Protein AF-A0A9Q2FP32-F1 (afdb_monomer_lite)

Structure (mmCIF, N/CA/C/O backbone):
data_AF-A0A9Q2FP32-F1
#
_entry.id   AF-A0A9Q2FP32-F1
#
loop_
_atom_site.group_PDB
_atom_site.id
_atom_site.type_symbol
_atom_site.label_atom_id
_atom_site.label_alt_id
_atom_site.label_comp_id
_atom_site.label_asym_id
_atom_site.label_entity_id
_atom_site.label_seq_id
_atom_site.pdbx_PDB_ins_code
_atom_site.Cartn_x
_atom_site.Cartn_y
_atom_site.Cartn_z
_atom_site.occupancy
_atom_site.B_iso_or_equiv
_atom_site.auth_seq_id
_atom_site.auth_comp_id
_atom_site.auth_asym_id
_atom_site.auth_atom_id
_atom_site.pdbx_PDB_model_num
ATOM 1 N N . MET A 1 1 ? 20.088 13.090 -49.988 1.00 43.16 1 MET A N 1
ATOM 2 C CA . MET A 1 1 ? 20.712 13.379 -48.680 1.00 43.16 1 MET A CA 1
ATOM 3 C C . MET A 1 1 ? 19.664 13.102 -47.619 1.00 43.16 1 MET A C 1
ATOM 5 O O . MET A 1 1 ? 18.536 13.545 -47.789 1.00 43.16 1 MET A O 1
ATOM 9 N N . GLY A 1 2 ? 19.992 12.225 -46.670 1.00 42.56 2 GLY A N 1
ATOM 10 C CA . GLY A 1 2 ? 19.034 11.522 -45.817 1.00 42.56 2 GLY A CA 1
ATOM 11 C C . GLY A 1 2 ? 18.263 12.433 -44.868 1.00 42.56 2 GLY A C 1
ATOM 12 O O . GLY A 1 2 ? 18.847 13.260 -44.177 1.00 42.56 2 GLY A O 1
ATOM 13 N N . SER A 1 3 ? 16.947 12.239 -44.842 1.00 54.62 3 SER A N 1
ATOM 14 C CA . SER A 1 3 ? 16.066 12.709 -43.782 1.00 54.62 3 SER A CA 1
ATOM 15 C C . SER A 1 3 ? 16.224 11.760 -42.596 1.00 54.62 3 SER A C 1
ATOM 17 O O . SER A 1 3 ? 15.807 10.604 -42.659 1.00 54.62 3 SER A O 1
ATOM 19 N N . THR A 1 4 ? 16.887 12.214 -41.538 1.00 49.53 4 THR A N 1
ATOM 20 C CA . THR A 1 4 ? 16.914 11.516 -40.253 1.00 49.53 4 THR A CA 1
ATOM 21 C C . THR A 1 4 ? 15.744 12.002 -39.406 1.00 49.53 4 THR A C 1
ATOM 23 O O . THR A 1 4 ? 15.703 13.138 -38.940 1.00 49.53 4 THR A O 1
ATOM 26 N N . VAL A 1 5 ? 14.766 11.114 -39.247 1.00 54.78 5 VAL A N 1
ATOM 27 C CA . VAL A 1 5 ? 13.607 11.242 -38.358 1.00 54.78 5 VAL A CA 1
ATOM 28 C C . VAL A 1 5 ? 14.078 11.390 -36.902 1.00 54.78 5 VAL A C 1
ATOM 30 O O . VAL A 1 5 ? 14.902 10.584 -36.468 1.00 54.78 5 VAL A O 1
ATOM 33 N N . PRO A 1 6 ? 13.546 12.328 -36.098 1.00 58.41 6 PRO A N 1
ATOM 34 C CA . PRO A 1 6 ? 13.726 12.298 -34.656 1.00 58.41 6 PRO A CA 1
ATOM 35 C C . PRO A 1 6 ? 12.517 11.593 -34.031 1.00 58.41 6 PRO A C 1
ATOM 37 O O . PRO A 1 6 ? 11.447 12.18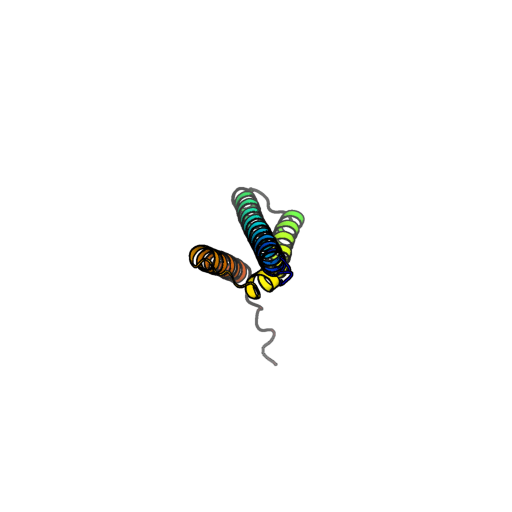5 -33.949 1.00 58.41 6 PRO A O 1
ATOM 40 N N . SER A 1 7 ? 12.627 10.331 -33.609 1.00 51.19 7 SER A N 1
ATOM 41 C CA . SER A 1 7 ? 11.624 9.735 -32.700 1.00 51.19 7 SER A CA 1
ATOM 42 C C . SER A 1 7 ? 12.021 8.349 -32.209 1.00 51.19 7 SER A C 1
ATOM 44 O O . SER A 1 7 ? 11.595 7.341 -32.757 1.00 51.19 7 SER A O 1
ATOM 46 N N . VAL A 1 8 ? 12.808 8.308 -31.134 1.00 50.12 8 VAL A N 1
ATOM 47 C CA . VAL A 1 8 ? 12.880 7.140 -30.230 1.00 50.12 8 VAL A CA 1
ATOM 48 C C . VAL A 1 8 ? 12.940 7.600 -28.764 1.00 50.12 8 VAL A C 1
ATOM 50 O O . VAL A 1 8 ? 12.342 6.972 -27.896 1.00 50.12 8 VAL A O 1
ATOM 53 N N . ASN A 1 9 ? 13.535 8.764 -28.478 1.00 49.19 9 ASN A N 1
ATOM 54 C CA . ASN A 1 9 ? 13.713 9.244 -27.098 1.00 49.19 9 ASN A CA 1
ATOM 55 C C . ASN A 1 9 ? 12.423 9.711 -26.392 1.00 49.19 9 ASN A C 1
ATOM 57 O O . ASN A 1 9 ? 12.412 9.834 -25.169 1.00 49.19 9 ASN A O 1
ATOM 61 N N . SER A 1 10 ? 11.329 9.974 -27.111 1.00 51.94 10 SER A N 1
ATOM 62 C CA . SER A 1 10 ? 10.109 10.531 -26.503 1.00 51.94 10 SER A CA 1
ATOM 63 C C . SER A 1 10 ? 9.262 9.482 -25.774 1.00 51.94 10 SER A C 1
ATOM 65 O O . SER A 1 10 ? 8.718 9.767 -24.712 1.00 51.94 10 SER A O 1
ATOM 67 N N . ALA A 1 11 ? 9.179 8.256 -26.299 1.00 56.72 11 ALA A N 1
ATOM 68 C CA . ALA A 1 11 ? 8.381 7.186 -25.690 1.00 56.72 11 ALA A CA 1
ATOM 69 C C . ALA A 1 11 ? 9.027 6.631 -24.408 1.00 56.72 11 ALA A C 1
ATOM 71 O O . ALA A 1 11 ? 8.326 6.314 -23.448 1.00 56.72 11 ALA A O 1
ATOM 72 N N . VAL A 1 12 ? 10.363 6.566 -24.375 1.00 59.84 12 VAL A N 1
ATOM 73 C CA . VAL A 1 12 ? 11.134 6.133 -23.198 1.00 59.84 12 VAL A CA 1
ATOM 74 C C . VAL A 1 12 ? 10.973 7.135 -22.052 1.00 59.84 12 VAL A C 1
ATOM 76 O O . VAL A 1 12 ? 10.650 6.734 -20.938 1.00 59.84 12 VAL A O 1
ATOM 79 N N . ASN A 1 13 ? 11.072 8.438 -22.339 1.00 62.78 13 ASN A N 1
ATOM 80 C CA . ASN A 1 13 ? 10.868 9.487 -21.334 1.00 62.78 13 ASN A CA 1
ATOM 81 C C . ASN A 1 13 ? 9.435 9.519 -20.780 1.00 62.78 13 ASN A C 1
ATOM 83 O O . ASN A 1 13 ? 9.252 9.731 -19.585 1.00 62.78 13 ASN A O 1
ATOM 87 N N . LEU A 1 14 ? 8.420 9.283 -21.619 1.00 69.19 14 LEU A N 1
ATOM 88 C CA . LEU A 1 14 ? 7.026 9.208 -21.166 1.00 69.19 14 LEU A CA 1
ATOM 89 C C . LEU A 1 14 ? 6.792 8.001 -20.251 1.00 69.19 14 LEU A C 1
ATOM 91 O O . LEU A 1 14 ? 6.178 8.147 -19.198 1.00 69.19 14 LEU A O 1
ATOM 95 N N . ARG A 1 15 ? 7.313 6.822 -20.614 1.00 75.00 15 ARG A N 1
ATOM 96 C CA . ARG A 1 15 ? 7.183 5.610 -19.795 1.00 75.00 15 ARG A CA 1
ATOM 97 C C . ARG A 1 15 ? 7.915 5.740 -18.459 1.00 75.00 15 ARG A C 1
ATOM 99 O O . ARG A 1 15 ? 7.371 5.320 -17.439 1.00 75.00 15 ARG A O 1
ATOM 106 N N . ASP A 1 16 ? 9.112 6.326 -18.452 1.00 76.56 16 ASP A N 1
ATOM 107 C CA . ASP A 1 16 ? 9.867 6.572 -17.219 1.00 76.56 16 ASP A CA 1
ATOM 108 C C . ASP A 1 16 ? 9.157 7.606 -16.330 1.00 76.56 16 ASP A C 1
ATOM 110 O O . ASP A 1 16 ? 8.997 7.379 -15.132 1.00 76.56 16 ASP A O 1
ATOM 114 N N . TYR A 1 17 ? 8.620 8.686 -16.914 1.00 80.69 17 TYR A N 1
ATOM 115 C CA . TYR A 1 17 ? 7.798 9.661 -16.191 1.00 80.69 17 TYR A CA 1
ATOM 116 C C . TYR A 1 17 ? 6.579 8.999 -15.534 1.00 80.69 17 TYR A C 1
ATOM 118 O O . TYR A 1 17 ? 6.400 9.117 -14.324 1.00 80.69 17 TYR A O 1
ATOM 126 N N . THR A 1 18 ? 5.791 8.228 -16.290 1.00 87.81 18 THR A N 1
ATOM 127 C CA . THR A 1 18 ? 4.632 7.505 -15.746 1.00 87.81 18 THR A CA 1
ATOM 128 C C . THR A 1 18 ? 5.037 6.520 -14.647 1.00 87.81 18 THR A C 1
ATOM 130 O O . THR A 1 18 ? 4.368 6.443 -13.621 1.00 87.81 18 THR A O 1
ATOM 133 N N . SER A 1 19 ? 6.155 5.808 -14.813 1.00 90.12 19 SER A N 1
ATOM 134 C CA . SER A 1 19 ? 6.655 4.865 -13.802 1.00 90.12 19 SER A CA 1
ATOM 135 C C . SER A 1 19 ? 7.041 5.578 -12.502 1.00 90.12 19 SER A C 1
ATOM 137 O O . SER A 1 19 ? 6.743 5.090 -11.412 1.00 90.12 19 SER A O 1
ATOM 139 N N . ARG A 1 20 ? 7.665 6.760 -12.595 1.00 89.81 20 ARG A N 1
ATOM 140 C CA . ARG A 1 20 ? 8.017 7.577 -11.425 1.00 89.81 20 ARG A CA 1
ATOM 141 C C . ARG A 1 20 ? 6.791 8.130 -10.711 1.00 89.81 20 ARG A C 1
ATOM 143 O O . ARG A 1 20 ? 6.788 8.141 -9.485 1.00 89.81 20 ARG A O 1
ATOM 150 N N . GLU A 1 21 ? 5.768 8.567 -11.441 1.00 93.44 21 GLU A N 1
ATOM 151 C CA . GLU A 1 21 ? 4.521 9.037 -10.823 1.00 93.44 21 GLU A CA 1
ATOM 152 C C . GLU A 1 21 ? 3.811 7.896 -10.078 1.00 93.44 21 GLU A C 1
ATOM 154 O O . GLU A 1 21 ? 3.476 8.061 -8.909 1.00 93.44 21 GLU A O 1
ATOM 159 N N . ILE A 1 22 ? 3.731 6.694 -10.663 1.00 93.06 22 ILE A N 1
ATOM 160 C CA . ILE A 1 22 ? 3.178 5.512 -9.974 1.00 93.06 22 ILE A CA 1
ATOM 161 C C . ILE A 1 22 ? 3.962 5.197 -8.688 1.00 93.06 22 ILE A C 1
ATOM 163 O O . ILE A 1 22 ? 3.372 4.887 -7.651 1.00 93.06 22 ILE A O 1
ATOM 167 N N . LEU A 1 23 ? 5.296 5.294 -8.721 1.00 93.56 23 LEU A N 1
ATOM 168 C CA . LEU A 1 23 ? 6.128 5.065 -7.537 1.00 93.56 23 LEU A CA 1
ATOM 169 C C . LEU A 1 23 ? 5.901 6.133 -6.448 1.00 93.56 23 LEU A C 1
ATOM 171 O O . LEU A 1 23 ? 5.884 5.798 -5.261 1.00 93.56 23 LEU A O 1
ATOM 175 N N . LYS A 1 24 ? 5.690 7.400 -6.830 1.00 94.94 24 LYS A N 1
ATOM 176 C CA . LYS A 1 24 ? 5.338 8.488 -5.900 1.00 94.94 24 LYS A CA 1
ATOM 177 C C . LYS A 1 24 ? 3.952 8.301 -5.285 1.00 94.94 24 LYS A C 1
ATOM 179 O O . LYS A 1 24 ? 3.792 8.523 -4.083 1.00 94.94 24 LYS A O 1
ATOM 184 N N . ASP A 1 25 ? 2.972 7.873 -6.073 1.00 95.56 25 ASP A N 1
ATOM 185 C CA . ASP A 1 25 ? 1.618 7.585 -5.588 1.00 95.56 25 ASP A CA 1
ATOM 186 C C . ASP A 1 25 ? 1.634 6.432 -4.582 1.00 95.56 25 ASP A C 1
ATOM 188 O O . ASP A 1 25 ? 0.978 6.478 -3.533 1.00 95.56 25 ASP A O 1
ATOM 192 N N . PHE A 1 26 ? 2.452 5.412 -4.854 1.00 96.69 26 PHE A N 1
ATOM 193 C CA . PHE A 1 26 ? 2.648 4.302 -3.934 1.00 96.69 26 PHE A CA 1
ATOM 194 C C . PHE A 1 26 ? 3.312 4.747 -2.628 1.00 96.69 26 PHE A C 1
ATOM 196 O O . PHE A 1 26 ? 2.812 4.429 -1.549 1.00 96.69 26 PHE A O 1
ATOM 203 N N . HIS A 1 27 ? 4.374 5.555 -2.703 1.00 96.19 27 HIS A N 1
ATOM 204 C CA . HIS A 1 27 ? 4.990 6.150 -1.517 1.00 96.19 27 HIS A CA 1
ATOM 205 C C . HIS A 1 27 ? 3.987 6.969 -0.690 1.00 96.19 27 HIS A C 1
ATOM 207 O O 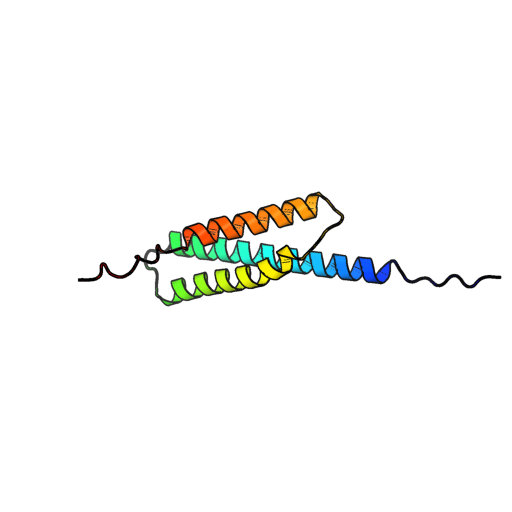. HIS A 1 27 ? 3.903 6.812 0.528 1.00 96.19 27 HIS A O 1
ATOM 213 N N . SER A 1 28 ? 3.182 7.802 -1.352 1.00 96.56 28 SER A N 1
ATOM 214 C CA . SER A 1 28 ? 2.152 8.616 -0.698 1.00 96.56 28 SER A CA 1
ATOM 215 C C . SER A 1 28 ? 1.114 7.745 0.014 1.00 96.56 28 SER A C 1
ATOM 217 O O . SER A 1 28 ? 0.712 8.052 1.135 1.00 96.56 28 SER A O 1
ATOM 219 N N . SER A 1 29 ? 0.741 6.611 -0.584 1.00 96.25 29 SER A N 1
ATOM 220 C CA . SER A 1 29 ? -0.167 5.640 0.038 1.00 96.25 29 SER A CA 1
ATOM 221 C C . SER A 1 29 ? 0.434 5.002 1.295 1.00 96.25 29 SER A C 1
ATOM 223 O O . SER A 1 29 ? -0.253 4.883 2.308 1.00 96.25 29 SER A O 1
ATOM 225 N N . LEU A 1 30 ? 1.727 4.661 1.281 1.00 96.44 30 LEU A N 1
ATOM 226 C CA . LEU A 1 30 ? 2.430 4.168 2.474 1.00 96.44 30 LEU A CA 1
ATOM 227 C C . LEU A 1 30 ? 2.490 5.225 3.585 1.00 96.44 30 LEU A C 1
ATOM 229 O O . LEU A 1 30 ? 2.30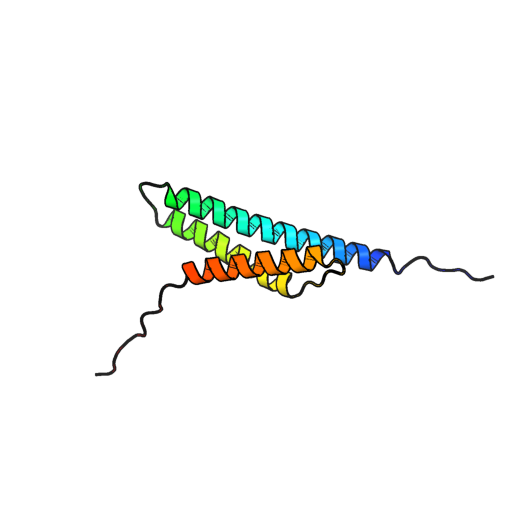6 4.906 4.760 1.00 96.44 30 LEU A O 1
ATOM 233 N N . MET A 1 31 ? 2.704 6.491 3.224 1.00 96.44 31 MET A N 1
ATOM 234 C CA . MET A 1 31 ? 2.701 7.598 4.182 1.00 96.44 31 MET A CA 1
ATOM 235 C C . MET A 1 31 ? 1.318 7.829 4.796 1.00 96.44 31 MET A C 1
ATOM 237 O O . MET A 1 31 ? 1.229 8.090 5.995 1.00 96.44 31 MET A O 1
ATOM 241 N N . LEU A 1 32 ? 0.243 7.669 4.020 1.00 95.62 32 LEU A N 1
ATOM 242 C CA . LEU A 1 32 ? -1.124 7.712 4.541 1.00 95.62 32 LEU A CA 1
ATOM 243 C C . LEU A 1 32 ? -1.393 6.576 5.529 1.00 95.62 32 LEU A C 1
ATOM 245 O O . LEU A 1 32 ? -1.953 6.832 6.591 1.00 95.62 32 LEU A O 1
ATOM 249 N N . ILE A 1 33 ? -0.953 5.349 5.226 1.00 94.62 33 ILE A N 1
ATOM 250 C CA . ILE A 1 33 ? -1.051 4.225 6.169 1.00 94.62 33 ILE A CA 1
ATOM 251 C C . ILE A 1 33 ? -0.316 4.559 7.466 1.00 94.62 33 ILE A C 1
ATOM 253 O O . ILE A 1 33 ? -0.882 4.407 8.543 1.00 94.62 33 ILE A O 1
ATOM 257 N N . LYS A 1 34 ? 0.923 5.057 7.377 1.00 94.06 34 LYS A N 1
ATOM 258 C CA . LYS A 1 34 ? 1.706 5.460 8.551 1.00 94.06 34 LYS A CA 1
ATOM 259 C C . LYS A 1 34 ? 0.965 6.497 9.397 1.00 94.06 34 LYS A C 1
ATOM 261 O O . LYS A 1 34 ? 0.907 6.350 10.615 1.00 94.06 34 LYS A O 1
ATOM 266 N N . GLU A 1 35 ? 0.411 7.525 8.762 1.00 93.94 35 GLU A N 1
ATOM 267 C CA . GLU A 1 35 ? -0.323 8.591 9.444 1.00 93.94 35 GLU A CA 1
ATOM 268 C C . GLU A 1 35 ? -1.595 8.061 10.117 1.00 93.94 35 GLU A C 1
ATOM 270 O O . GLU A 1 35 ? -1.821 8.326 11.294 1.00 93.94 35 GLU A O 1
ATOM 275 N N . GLN A 1 36 ? -2.395 7.251 9.416 1.00 92.69 36 GLN A N 1
ATOM 276 C CA . GLN A 1 36 ? -3.596 6.642 9.996 1.00 92.69 36 GLN A CA 1
ATOM 277 C C . GLN A 1 36 ? -3.251 5.703 11.159 1.00 92.69 36 GLN A C 1
ATOM 279 O O . GLN A 1 36 ? -3.863 5.796 12.221 1.00 92.69 36 GLN A O 1
ATOM 284 N N . SER A 1 37 ? -2.228 4.857 11.013 1.00 91.19 37 SER A N 1
ATOM 285 C CA . SER A 1 37 ? -1.726 4.003 12.097 1.00 91.19 37 SER A CA 1
ATOM 286 C C . SER A 1 37 ? -1.282 4.821 13.308 1.00 91.19 37 SER A C 1
ATOM 288 O O . SER A 1 37 ? -1.573 4.452 14.445 1.00 91.19 37 SER A O 1
ATOM 290 N N . HIS A 1 38 ? -0.604 5.949 13.083 1.00 92.69 38 HIS A N 1
ATOM 291 C CA . HIS A 1 38 ? -0.181 6.834 14.161 1.00 92.69 38 HIS A CA 1
ATOM 292 C C . HIS A 1 38 ? -1.381 7.463 14.880 1.00 92.69 38 HIS A C 1
ATOM 294 O O . HIS A 1 38 ? -1.458 7.393 16.108 1.00 92.69 38 HIS A O 1
ATOM 300 N N . GLN A 1 39 ? -2.353 7.989 14.134 1.00 91.69 39 GLN A N 1
ATOM 301 C CA . GLN A 1 39 ? -3.584 8.554 14.694 1.00 91.69 39 GLN A CA 1
ATOM 302 C C . GLN A 1 39 ? -4.344 7.531 15.545 1.00 91.69 39 GLN A C 1
ATOM 304 O O . GLN A 1 39 ? -4.752 7.850 16.660 1.00 91.69 39 GLN A O 1
ATOM 309 N N . LEU A 1 40 ? -4.469 6.288 15.066 1.00 91.25 40 LEU A N 1
ATOM 310 C CA . LEU A 1 40 ? -5.069 5.193 15.829 1.00 91.25 40 LEU A CA 1
ATOM 311 C C . LEU A 1 40 ? -4.287 4.889 17.109 1.00 91.25 40 LEU A C 1
ATOM 313 O O . LEU A 1 40 ? -4.893 4.745 18.167 1.00 91.25 40 LEU A O 1
ATOM 317 N N . SER A 1 41 ? -2.953 4.836 17.032 1.00 90.25 41 SER A N 1
ATOM 31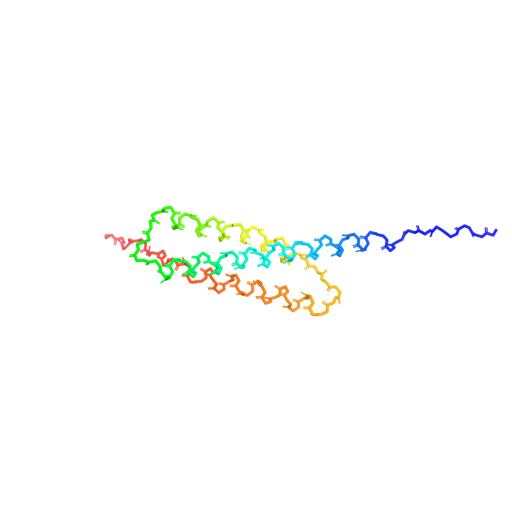8 C CA . SER A 1 41 ? -2.096 4.547 18.191 1.00 90.25 41 SER A CA 1
ATOM 319 C C . SER A 1 41 ? -2.190 5.602 19.298 1.00 90.25 41 SER A C 1
ATOM 321 O O . SER A 1 41 ? -1.985 5.290 20.469 1.00 90.25 41 SER A O 1
ATOM 323 N N . CYS A 1 42 ? -2.515 6.845 18.935 1.00 90.94 42 CYS A N 1
ATOM 324 C CA . CYS A 1 42 ? -2.680 7.956 19.868 1.00 90.94 42 CYS A CA 1
ATOM 325 C C . CYS A 1 42 ? -4.139 8.184 20.288 1.00 90.94 42 CYS A C 1
ATOM 327 O O . CYS A 1 42 ? -4.401 9.069 21.105 1.00 90.94 42 CYS A O 1
ATOM 329 N N . SER A 1 43 ? -5.092 7.423 19.743 1.00 90.81 43 SER A N 1
ATOM 330 C CA . SER A 1 43 ? -6.505 7.591 20.068 1.00 90.81 43 SER A CA 1
ATOM 331 C C . SER A 1 43 ? -6.880 6.836 21.340 1.00 90.81 43 SER A C 1
ATOM 333 O O . SER A 1 43 ? -6.548 5.667 21.516 1.00 90.81 43 SER A O 1
ATOM 335 N N . PHE A 1 44 ? -7.645 7.491 22.215 1.00 86.12 44 PHE A N 1
ATOM 336 C CA . PHE A 1 44 ? -8.229 6.852 23.399 1.00 86.12 44 PHE A CA 1
ATOM 337 C C . PHE A 1 44 ? -9.396 5.914 23.043 1.00 86.12 44 PHE A C 1
ATOM 339 O O . PHE A 1 44 ? -9.701 4.986 23.788 1.00 86.12 44 PHE A O 1
ATOM 346 N N . ALA A 1 45 ? -10.054 6.151 21.904 1.00 90.56 45 ALA A N 1
ATOM 347 C CA . ALA A 1 45 ? -11.155 5.336 21.408 1.00 90.56 45 ALA A CA 1
ATOM 348 C C . ALA A 1 45 ? -10.990 5.096 19.904 1.00 90.56 45 ALA A C 1
ATOM 350 O O . ALA A 1 45 ? -10.905 6.041 19.120 1.00 90.56 45 ALA A O 1
ATOM 351 N N . ILE A 1 46 ? -10.957 3.827 19.504 1.00 90.50 46 ILE A N 1
ATOM 352 C CA . ILE A 1 46 ? -10.910 3.414 18.100 1.00 90.50 46 ILE A CA 1
ATOM 353 C C . ILE A 1 46 ? -12.316 2.978 17.702 1.00 90.50 46 ILE A C 1
ATOM 355 O O . ILE A 1 46 ? -12.888 2.077 18.317 1.00 90.50 46 ILE A O 1
ATOM 359 N N . THR A 1 47 ? -12.890 3.624 16.688 1.00 92.25 47 THR A N 1
ATOM 360 C CA . THR A 1 47 ? -14.218 3.264 16.180 1.00 92.25 47 THR A CA 1
ATOM 361 C C . THR A 1 47 ? -14.117 2.306 14.994 1.00 92.25 47 THR A C 1
ATOM 363 O O . THR A 1 47 ? -13.087 2.217 14.323 1.00 92.25 47 THR A O 1
ATOM 366 N N . ALA A 1 48 ? -15.220 1.623 14.674 1.00 90.31 48 ALA A N 1
ATOM 367 C CA . ALA A 1 48 ? -15.311 0.798 13.468 1.00 90.31 48 ALA A CA 1
ATOM 368 C C . ALA A 1 48 ? -14.999 1.597 12.187 1.00 90.31 48 ALA A C 1
ATOM 370 O O . ALA A 1 48 ? -14.402 1.066 11.254 1.00 90.31 48 ALA A O 1
ATOM 371 N N . THR A 1 49 ? -15.351 2.885 12.157 1.00 92.00 49 THR A N 1
ATOM 372 C CA . THR A 1 49 ? -15.049 3.779 11.034 1.00 92.00 49 THR A CA 1
ATOM 373 C C . THR A 1 49 ? -13.548 4.010 10.880 1.00 92.00 49 THR A C 1
ATOM 375 O O . THR A 1 49 ? -13.053 4.065 9.757 1.00 92.00 49 THR A O 1
ATOM 378 N N . ASP A 1 50 ? -12.804 4.124 11.980 1.00 90.44 50 ASP A N 1
ATOM 379 C CA . ASP A 1 50 ? -11.354 4.332 11.915 1.00 90.44 50 ASP A CA 1
ATOM 380 C C . ASP A 1 50 ? -10.637 3.065 11.439 1.00 90.44 50 ASP A C 1
ATOM 382 O O . ASP A 1 50 ? -9.731 3.138 10.610 1.00 90.44 50 ASP A O 1
ATOM 386 N N . ILE A 1 51 ? -11.133 1.898 11.862 1.00 89.06 51 ILE A N 1
ATOM 387 C CA . ILE A 1 51 ? -10.701 0.593 11.348 1.00 89.06 51 ILE A CA 1
ATOM 388 C C . ILE A 1 51 ? -10.976 0.490 9.835 1.00 89.06 51 ILE A C 1
ATOM 390 O O . ILE A 1 51 ? -10.099 0.112 9.062 1.00 89.06 51 ILE A O 1
ATOM 394 N N . GLN A 1 52 ? -12.167 0.880 9.372 1.00 90.56 52 GLN A N 1
ATOM 395 C CA . GLN A 1 52 ? -12.487 0.877 7.939 1.00 90.56 52 GLN A CA 1
ATOM 396 C C . GLN A 1 52 ? -11.573 1.802 7.127 1.00 90.56 52 GLN A C 1
ATOM 398 O O . GLN A 1 52 ? -11.130 1.416 6.046 1.00 90.56 52 GLN A O 1
ATOM 403 N N . LYS A 1 53 ? -11.259 3.000 7.637 1.00 91.38 53 LYS A N 1
ATOM 404 C CA . LYS A 1 53 ? -10.354 3.943 6.962 1.00 91.38 53 LYS A CA 1
ATOM 405 C C . LYS A 1 53 ? -8.963 3.354 6.773 1.00 91.38 53 LYS A C 1
ATOM 407 O O . LYS A 1 53 ? -8.439 3.400 5.662 1.00 91.38 53 LYS A O 1
ATOM 412 N N . ILE A 1 54 ? -8.377 2.777 7.824 1.00 91.94 54 ILE A N 1
ATOM 413 C CA . ILE A 1 54 ? -7.043 2.188 7.703 1.00 91.94 54 ILE A CA 1
ATOM 414 C C . ILE A 1 54 ? -7.056 1.009 6.720 1.00 91.94 54 ILE A C 1
ATOM 416 O O . ILE A 1 54 ? -6.198 0.960 5.841 1.00 91.94 54 ILE A O 1
ATOM 420 N N . PHE A 1 55 ? -8.076 0.142 6.748 1.00 91.00 55 PHE A N 1
ATOM 421 C CA . PHE A 1 55 ? -8.217 -0.932 5.755 1.00 91.00 55 PHE A CA 1
ATOM 422 C C . PHE A 1 55 ? -8.310 -0.410 4.316 1.00 91.00 55 PHE A C 1
ATOM 424 O O . PHE A 1 55 ? -7.683 -0.979 3.424 1.00 91.00 55 PHE A O 1
ATOM 431 N N . GLN A 1 56 ? -9.034 0.687 4.076 1.00 92.31 56 GLN A N 1
ATOM 432 C CA . GLN A 1 56 ? -9.097 1.314 2.752 1.00 92.31 56 GLN A CA 1
ATOM 433 C C . GLN A 1 56 ? -7.726 1.832 2.295 1.00 92.31 56 GLN A C 1
ATOM 435 O O . GLN A 1 56 ? -7.373 1.669 1.125 1.00 92.31 56 GLN A O 1
ATOM 440 N N . CYS A 1 57 ? -6.928 2.410 3.200 1.00 93.56 57 CYS A N 1
ATOM 441 C CA . CYS A 1 57 ? -5.558 2.826 2.888 1.00 93.56 57 CYS A CA 1
ATOM 442 C C . CYS A 1 57 ? -4.684 1.631 2.480 1.00 93.56 57 CYS A C 1
ATOM 444 O O . CYS A 1 57 ? -3.959 1.706 1.486 1.00 93.56 57 CYS A O 1
ATOM 446 N N . PHE A 1 58 ? -4.793 0.516 3.202 1.00 93.62 58 PHE A N 1
ATOM 447 C CA . PHE A 1 58 ? -4.087 -0.719 2.868 1.00 93.62 58 PHE A CA 1
ATOM 448 C C . PHE A 1 58 ? -4.524 -1.310 1.532 1.00 93.62 58 PHE A C 1
ATOM 450 O O . PHE A 1 58 ? -3.679 -1.677 0.719 1.00 93.62 58 PHE A O 1
ATOM 457 N N . GLU A 1 59 ? -5.826 -1.349 1.253 1.00 92.50 59 GLU A N 1
ATOM 458 C CA . GLU A 1 59 ? -6.325 -1.855 -0.022 1.00 92.50 59 GLU A CA 1
ATOM 459 C C . GLU A 1 59 ? -5.839 -0.999 -1.203 1.00 92.50 59 GLU A C 1
ATOM 461 O O . GLU A 1 59 ? -5.429 -1.539 -2.234 1.00 92.50 59 GLU A O 1
ATOM 466 N N . ALA A 1 60 ? -5.824 0.329 -1.048 1.00 92.94 60 ALA A N 1
ATOM 467 C CA . ALA A 1 60 ? -5.286 1.243 -2.050 1.00 92.94 60 ALA A CA 1
ATOM 468 C C . ALA A 1 60 ? -3.786 1.002 -2.296 1.00 92.94 60 ALA A C 1
ATOM 470 O O . ALA A 1 60 ? -3.368 0.859 -3.450 1.00 92.94 60 ALA A O 1
ATOM 471 N N . ALA A 1 61 ? -2.989 0.875 -1.230 1.00 95.19 61 ALA A N 1
ATOM 472 C CA . ALA A 1 61 ? -1.566 0.566 -1.341 1.00 95.19 61 ALA A CA 1
ATOM 473 C C . ALA A 1 61 ? -1.328 -0.802 -2.000 1.00 95.19 61 ALA A C 1
ATOM 475 O O . ALA A 1 61 ? -0.473 -0.913 -2.876 1.00 95.19 61 ALA A O 1
ATOM 476 N N . ARG A 1 62 ? -2.129 -1.822 -1.669 1.00 94.31 62 ARG A N 1
ATOM 477 C CA . ARG A 1 62 ? -2.057 -3.154 -2.285 1.00 94.31 62 ARG A CA 1
ATOM 478 C C . ARG A 1 62 ? -2.380 -3.129 -3.778 1.00 94.31 62 ARG A C 1
ATOM 480 O O . ARG A 1 62 ? -1.733 -3.808 -4.567 1.00 94.31 62 ARG A O 1
ATOM 487 N N . ARG A 1 63 ? -3.350 -2.320 -4.214 1.00 93.31 63 ARG A N 1
ATOM 488 C CA . ARG A 1 63 ? -3.627 -2.145 -5.652 1.00 93.31 63 ARG A CA 1
ATOM 489 C C . ARG A 1 63 ? -2.440 -1.499 -6.369 1.00 93.31 63 ARG A C 1
ATOM 491 O O . ARG A 1 63 ? -2.055 -1.962 -7.441 1.00 93.31 63 ARG A O 1
ATOM 498 N N . LEU A 1 64 ? -1.833 -0.471 -5.780 1.00 94.19 64 LEU A N 1
ATOM 499 C CA . LEU A 1 64 ? -0.662 0.199 -6.354 1.00 94.19 64 LEU A CA 1
ATOM 500 C C . LEU A 1 64 ? 0.592 -0.684 -6.345 1.00 94.19 64 LEU A C 1
ATOM 502 O O . LEU A 1 64 ? 1.359 -0.640 -7.304 1.00 94.19 64 LEU A O 1
ATOM 506 N N . SER A 1 65 ? 0.781 -1.533 -5.331 1.00 95.06 65 SER A N 1
ATOM 507 C CA . SER A 1 65 ? 1.950 -2.416 -5.245 1.00 95.06 65 SER A CA 1
ATOM 508 C C . SER A 1 65 ? 2.019 -3.399 -6.413 1.00 95.06 65 SER A C 1
ATOM 510 O O . SER A 1 65 ? 3.104 -3.630 -6.944 1.00 95.06 65 SER A O 1
ATOM 512 N N . THR A 1 66 ? 0.871 -3.901 -6.889 1.00 93.69 66 THR A N 1
ATOM 513 C CA . THR A 1 66 ? 0.818 -4.763 -8.083 1.00 93.69 66 THR A CA 1
ATOM 514 C C . THR A 1 66 ? 1.332 -4.04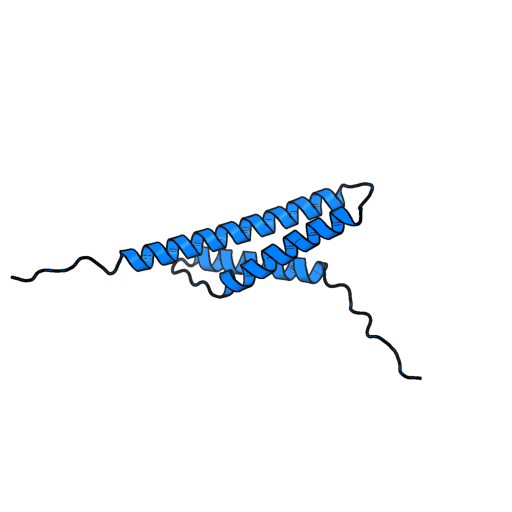4 -9.330 1.00 93.69 66 THR A C 1
ATOM 516 O O . THR A 1 66 ? 2.083 -4.630 -10.103 1.00 93.69 66 THR A O 1
ATOM 519 N N . GLN A 1 67 ? 1.005 -2.758 -9.497 1.00 93.31 67 GLN A N 1
ATOM 520 C CA . GLN A 1 67 ? 1.518 -1.940 -10.597 1.00 93.31 67 GLN A CA 1
ATOM 521 C C . GLN A 1 67 ? 3.017 -1.677 -10.424 1.00 93.31 67 GLN A C 1
ATOM 523 O O . GLN A 1 67 ? 3.790 -1.927 -11.347 1.00 93.31 67 GLN A O 1
ATOM 528 N N . VAL A 1 68 ? 3.444 -1.262 -9.227 1.00 94.19 68 VAL A N 1
ATOM 529 C CA . VAL A 1 68 ? 4.851 -0.976 -8.895 1.00 94.19 68 VAL A CA 1
ATOM 530 C C . VAL A 1 68 ? 5.755 -2.196 -9.092 1.00 94.19 68 VAL A C 1
ATOM 532 O O . VAL A 1 68 ? 6.874 -2.056 -9.587 1.00 94.19 68 VAL A O 1
ATOM 535 N N . ALA A 1 69 ? 5.274 -3.400 -8.775 1.00 93.62 69 ALA A N 1
ATOM 536 C CA . ALA A 1 69 ? 6.021 -4.642 -8.964 1.00 93.62 69 ALA A CA 1
ATOM 537 C C . ALA A 1 69 ? 6.367 -4.911 -10.440 1.00 93.62 69 ALA A C 1
ATOM 539 O O . ALA A 1 69 ? 7.401 -5.515 -10.724 1.00 93.62 69 ALA A O 1
ATOM 540 N N . THR A 1 70 ? 5.540 -4.430 -11.376 1.00 93.12 70 THR A N 1
ATOM 541 C CA . THR A 1 70 ? 5.768 -4.576 -12.826 1.00 93.12 70 THR A CA 1
ATOM 542 C C . THR A 1 70 ? 6.677 -3.500 -13.424 1.00 93.12 70 THR A C 1
ATOM 544 O O . THR A 1 70 ? 7.085 -3.618 -14.581 1.00 93.12 70 THR A O 1
ATOM 547 N N . LEU 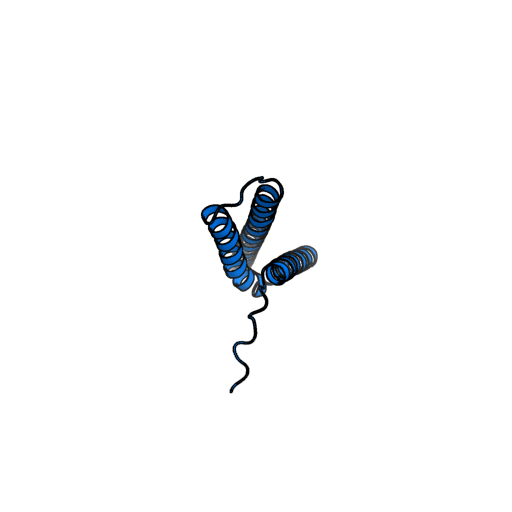A 1 71 ? 7.001 -2.448 -12.663 1.00 92.19 71 LEU A N 1
ATOM 548 C CA . LEU A 1 71 ? 7.871 -1.371 -13.131 1.00 92.19 71 LEU A CA 1
ATOM 549 C C . LEU A 1 71 ? 9.326 -1.835 -13.198 1.00 92.19 71 LEU A C 1
ATOM 551 O O . LEU A 1 71 ? 9.766 -2.671 -12.410 1.00 92.19 71 LEU A O 1
ATOM 555 N N . SER A 1 72 ? 10.084 -1.246 -14.117 1.00 91.12 72 SER A N 1
ATOM 556 C CA . SER A 1 72 ? 11.532 -1.411 -14.216 1.00 91.12 72 SER A CA 1
ATOM 557 C C . SER A 1 72 ? 12.148 -0.044 -14.466 1.00 91.12 72 SER A C 1
ATOM 559 O O . SER A 1 72 ? 11.782 0.620 -15.435 1.00 91.12 72 SER A O 1
ATOM 561 N N . PHE A 1 73 ? 13.078 0.357 -13.610 1.00 89.25 73 PHE A N 1
ATOM 562 C CA . PHE A 1 73 ? 13.820 1.605 -13.718 1.00 89.25 73 PHE A CA 1
ATOM 563 C C . PHE A 1 73 ? 15.253 1.329 -14.176 1.00 89.25 73 PHE A C 1
ATOM 565 O O . PHE A 1 73 ? 15.888 0.373 -13.738 1.00 89.25 73 PHE A O 1
ATOM 572 N N . GLU A 1 74 ? 15.782 2.188 -15.047 1.00 87.56 74 GLU A N 1
ATOM 573 C CA . GLU A 1 74 ? 17.195 2.134 -15.455 1.00 87.56 74 GLU A CA 1
ATOM 574 C C . GLU A 1 74 ? 18.125 2.611 -14.326 1.00 87.56 74 GLU A C 1
ATOM 576 O O . GLU A 1 74 ? 19.271 2.175 -14.220 1.00 87.56 74 GLU A O 1
ATOM 581 N N . ASN A 1 75 ? 17.620 3.497 -13.460 1.00 87.69 75 ASN A N 1
ATOM 582 C CA . ASN A 1 75 ? 18.350 4.028 -12.316 1.00 87.69 75 ASN A CA 1
ATOM 583 C C . ASN A 1 75 ? 18.352 3.023 -11.142 1.00 87.69 75 ASN A C 1
ATOM 585 O O . ASN A 1 75 ? 17.276 2.733 -10.604 1.00 87.69 75 ASN A O 1
ATOM 589 N N . PRO A 1 76 ? 19.525 2.552 -10.670 1.00 91.25 76 PRO A N 1
ATOM 590 C CA . PRO A 1 76 ? 19.607 1.607 -9.555 1.00 91.25 76 PRO A CA 1
ATOM 591 C C . PRO A 1 76 ? 19.030 2.157 -8.243 1.00 91.25 76 PRO A C 1
ATOM 593 O O . PRO A 1 76 ? 18.477 1.389 -7.458 1.00 91.25 76 PRO A O 1
ATOM 596 N N . GLU A 1 77 ? 19.102 3.469 -8.003 1.00 92.62 77 GLU A N 1
ATOM 597 C CA . GLU A 1 77 ? 18.514 4.079 -6.802 1.00 92.62 77 GLU A CA 1
ATOM 598 C C . GLU A 1 77 ? 16.983 3.966 -6.807 1.00 92.62 77 GLU A C 1
ATOM 600 O O . GLU A 1 77 ? 16.373 3.665 -5.783 1.00 92.62 77 GLU A O 1
ATOM 605 N N . SER A 1 78 ? 16.355 4.151 -7.973 1.00 90.62 78 SER A N 1
ATOM 606 C CA . SER A 1 78 ? 14.904 4.025 -8.134 1.00 90.62 78 SER A CA 1
ATOM 607 C C . SER A 1 78 ? 14.433 2.575 -7.988 1.00 90.62 78 SER A C 1
ATOM 609 O O . SER A 1 78 ? 13.397 2.336 -7.371 1.00 90.62 78 SER A O 1
ATOM 611 N N . GLU A 1 79 ? 15.206 1.598 -8.475 1.00 93.88 79 GLU A N 1
ATOM 612 C CA . GLU A 1 79 ? 14.939 0.175 -8.211 1.00 93.88 79 GLU A CA 1
ATOM 613 C C . GLU A 1 79 ? 15.079 -0.178 -6.726 1.00 93.88 79 GLU A C 1
ATOM 615 O O . GLU A 1 79 ? 14.281 -0.956 -6.195 1.00 93.88 79 GLU A O 1
ATOM 620 N N . ASN A 1 80 ? 16.065 0.401 -6.035 1.00 96.06 80 ASN A N 1
ATOM 621 C CA . ASN A 1 80 ? 16.216 0.187 -4.602 1.00 96.06 80 ASN A CA 1
ATOM 622 C C . ASN A 1 80 ? 15.030 0.774 -3.819 1.00 96.06 80 ASN A C 1
ATOM 624 O O . ASN A 1 80 ? 14.429 0.063 -3.019 1.00 96.06 80 ASN A O 1
ATOM 628 N N . LEU A 1 81 ? 14.620 2.012 -4.121 1.00 94.75 81 LEU A N 1
ATOM 629 C CA . LEU A 1 81 ? 13.436 2.641 -3.517 1.00 94.75 81 LEU A CA 1
ATOM 630 C C . LEU A 1 81 ? 12.158 1.835 -3.767 1.00 94.75 81 LEU A C 1
ATOM 632 O O . LEU A 1 81 ? 11.383 1.594 -2.844 1.00 94.75 81 LEU A O 1
ATOM 636 N N . LYS A 1 82 ? 11.955 1.360 -5.000 1.00 95.75 82 LYS A N 1
ATOM 637 C CA . LYS A 1 82 ? 10.855 0.449 -5.342 1.00 95.75 82 LYS A CA 1
ATOM 638 C C . LYS A 1 82 ? 10.851 -0.780 -4.433 1.00 95.75 82 LYS A C 1
ATOM 640 O O . LYS A 1 82 ? 9.806 -1.130 -3.888 1.00 95.75 82 LYS A O 1
ATOM 645 N N . ARG A 1 83 ? 12.004 -1.431 -4.255 1.00 96.81 83 ARG A N 1
ATOM 646 C CA . ARG A 1 83 ? 12.129 -2.611 -3.390 1.00 96.81 83 ARG A CA 1
ATOM 647 C C . ARG A 1 83 ? 11.839 -2.278 -1.929 1.00 96.81 83 ARG A C 1
ATOM 649 O O . ARG A 1 83 ? 11.111 -3.021 -1.281 1.00 96.81 83 ARG A O 1
ATOM 656 N N . GLU A 1 84 ? 12.374 -1.172 -1.424 1.00 96.69 84 GLU A N 1
ATOM 657 C CA . GLU A 1 84 ? 12.128 -0.709 -0.056 1.00 96.69 84 GLU A CA 1
ATOM 658 C C . GLU A 1 84 ? 10.639 -0.468 0.195 1.00 96.69 84 GLU A C 1
ATOM 660 O O . GLU A 1 84 ? 10.099 -0.976 1.173 1.00 96.69 84 GLU A O 1
ATOM 665 N N . TYR A 1 85 ? 9.944 0.218 -0.713 1.00 96.50 85 TYR A N 1
ATOM 666 C CA . TYR A 1 85 ? 8.513 0.487 -0.565 1.00 96.50 85 TYR A CA 1
ATOM 667 C C . TYR A 1 85 ? 7.667 -0.789 -0.612 1.00 96.50 85 TYR A C 1
ATOM 669 O O . TYR A 1 85 ? 6.743 -0.941 0.189 1.00 96.50 85 TYR A O 1
ATOM 677 N N . LEU A 1 86 ? 7.990 -1.729 -1.506 1.00 96.94 86 LEU A N 1
ATOM 678 C CA . LEU A 1 86 ? 7.311 -3.028 -1.556 1.00 96.94 86 LEU A CA 1
ATOM 679 C C . LEU A 1 86 ? 7.539 -3.828 -0.264 1.00 96.94 86 LEU A C 1
ATOM 681 O O . LEU A 1 86 ? 6.592 -4.390 0.284 1.00 96.94 86 LEU A O 1
ATOM 685 N N . ASN A 1 87 ? 8.765 -3.817 0.261 1.00 96.25 87 ASN A N 1
ATOM 686 C CA . ASN A 1 87 ? 9.089 -4.459 1.534 1.00 96.25 87 ASN A CA 1
ATOM 687 C C . ASN A 1 87 ? 8.347 -3.806 2.708 1.00 96.25 87 ASN A C 1
ATOM 689 O O . ASN A 1 87 ? 7.846 -4.513 3.579 1.00 96.25 87 ASN A O 1
ATOM 693 N N . CYS A 1 88 ? 8.237 -2.473 2.731 1.00 94.75 88 CYS A N 1
ATOM 694 C CA . CYS A 1 88 ? 7.459 -1.766 3.744 1.00 94.75 88 CYS A CA 1
ATOM 695 C C . CYS A 1 88 ? 5.997 -2.215 3.738 1.00 94.75 88 CYS A C 1
ATOM 697 O O . CYS A 1 88 ? 5.465 -2.514 4.804 1.00 94.75 88 CYS A O 1
ATOM 699 N N . LEU A 1 89 ? 5.360 -2.303 2.563 1.00 94.62 89 LEU A N 1
ATOM 700 C CA . LEU A 1 89 ? 3.987 -2.799 2.481 1.00 94.62 89 LEU A CA 1
ATOM 701 C C . LEU A 1 89 ? 3.881 -4.231 3.012 1.00 94.62 89 LEU A C 1
ATOM 703 O O . LEU A 1 89 ? 3.007 -4.489 3.829 1.00 94.62 89 LEU A O 1
ATOM 707 N N . ALA A 1 90 ? 4.786 -5.127 2.613 1.00 92.50 90 ALA A N 1
ATOM 708 C CA . ALA A 1 90 ? 4.762 -6.520 3.058 1.00 92.50 90 ALA A CA 1
ATOM 709 C C . ALA A 1 90 ? 4.871 -6.655 4.590 1.00 92.50 90 ALA A C 1
ATOM 711 O O . ALA A 1 90 ? 4.164 -7.458 5.194 1.00 92.50 90 ALA A O 1
ATOM 712 N N . ILE A 1 91 ? 5.717 -5.843 5.236 1.00 91.69 91 ILE A N 1
ATOM 713 C CA . ILE A 1 91 ? 5.828 -5.803 6.704 1.00 91.69 91 ILE A CA 1
ATOM 714 C C . ILE A 1 91 ? 4.529 -5.289 7.336 1.00 91.69 91 ILE A C 1
ATOM 716 O O . ILE A 1 91 ? 4.060 -5.846 8.327 1.00 91.69 91 ILE A O 1
ATOM 720 N N . LEU A 1 92 ? 3.947 -4.227 6.774 1.00 88.81 92 LEU A N 1
ATOM 721 C CA . LEU A 1 92 ? 2.701 -3.655 7.280 1.00 88.81 92 LEU A CA 1
ATOM 722 C C . LEU A 1 92 ? 1.521 -4.631 7.116 1.00 88.81 92 LEU A C 1
ATOM 724 O O . LEU A 1 92 ? 0.704 -4.749 8.024 1.00 88.81 92 LEU A O 1
ATOM 728 N N . GLU A 1 93 ? 1.452 -5.360 5.999 1.00 86.88 93 GLU A N 1
ATOM 729 C CA . GLU A 1 93 ? 0.455 -6.409 5.756 1.00 86.88 93 GLU A CA 1
ATOM 730 C C . GLU A 1 93 ? 0.635 -7.596 6.712 1.00 86.88 93 GLU A C 1
ATOM 732 O O . GLU A 1 93 ? -0.350 -8.094 7.249 1.00 86.88 93 GLU A O 1
ATOM 737 N N . ALA A 1 94 ? 1.872 -8.001 7.014 1.00 86.88 94 ALA A N 1
ATOM 738 C CA . ALA A 1 94 ? 2.129 -9.044 8.009 1.00 86.88 94 ALA A CA 1
ATOM 739 C C . ALA A 1 94 ? 1.622 -8.658 9.411 1.00 86.88 94 ALA A C 1
ATOM 741 O O . ALA A 1 94 ? 1.149 -9.518 10.146 1.00 86.88 94 ALA A O 1
ATOM 742 N N . GLY A 1 95 ? 1.678 -7.370 9.769 1.00 80.38 95 GLY A N 1
ATOM 743 C CA . GLY A 1 95 ? 1.102 -6.854 11.017 1.00 80.38 95 GLY A CA 1
ATOM 744 C C . GLY A 1 95 ? -0.430 -6.759 11.022 1.00 80.38 95 GLY A C 1
ATOM 745 O O . GLY A 1 95 ? -1.021 -6.616 12.089 1.00 80.38 95 GLY A O 1
ATOM 746 N N . LEU A 1 96 ? -1.070 -6.826 9.851 1.00 76.50 96 LEU A N 1
ATOM 747 C CA . LEU A 1 96 ? -2.527 -6.835 9.682 1.00 76.50 96 LEU A CA 1
ATOM 748 C C . LEU A 1 96 ? -3.128 -8.231 9.581 1.00 76.50 96 LEU A C 1
ATOM 750 O O . LEU A 1 96 ? -4.338 -8.363 9.764 1.00 76.50 96 LEU A O 1
ATOM 754 N N . CYS A 1 97 ? -2.335 -9.238 9.212 1.00 62.09 97 CYS A N 1
ATOM 755 C CA . CYS A 1 97 ? -2.794 -10.615 9.142 1.00 62.09 97 CYS A CA 1
ATOM 756 C C . CYS A 1 97 ? -3.240 -11.058 10.537 1.00 62.09 97 CYS A C 1
ATOM 758 O O . CYS A 1 97 ? -2.433 -11.464 11.370 1.00 62.09 97 CYS A O 1
ATOM 760 N N . PHE A 1 98 ? -4.546 -10.979 10.779 1.00 55.00 98 PHE A N 1
ATOM 761 C CA . PHE A 1 98 ? -5.201 -11.791 11.787 1.00 55.00 98 PHE A CA 1
ATOM 762 C C . PHE A 1 98 ? -4.895 -13.237 11.417 1.00 55.00 98 PHE A C 1
ATOM 764 O O . PHE A 1 98 ? -5.075 -13.618 10.258 1.00 55.00 98 PHE A O 1
ATOM 771 N N . GLU A 1 99 ? -4.394 -14.024 12.368 1.00 48.38 99 GLU A N 1
ATOM 772 C CA . GLU A 1 99 ? -4.455 -15.470 12.221 1.00 48.38 99 GLU A CA 1
ATOM 773 C C . GLU A 1 99 ? -5.906 -15.804 11.860 1.00 48.38 99 GLU A C 1
ATOM 775 O O . GLU A 1 99 ? -6.831 -15.533 12.628 1.00 48.38 99 GLU A O 1
ATOM 780 N N . GLU A 1 100 ? -6.119 -16.315 10.648 1.00 42.38 100 GLU A N 1
ATOM 781 C CA . GLU A 1 100 ? -7.305 -17.102 10.360 1.00 42.38 100 GLU A CA 1
ATOM 782 C C . GLU A 1 100 ? -7.223 -18.248 11.370 1.00 42.38 100 GLU A C 1
ATOM 784 O O . GLU A 1 100 ? -6.371 -19.127 11.227 1.00 42.38 100 GLU A O 1
ATOM 789 N N . GLU A 1 101 ? -8.008 -18.188 12.454 1.00 42.38 101 GLU A N 1
ATOM 790 C CA . GLU A 1 101 ? -8.200 -19.346 13.324 1.00 42.38 101 GLU A CA 1
ATOM 791 C C . GLU A 1 101 ? -8.513 -20.518 12.385 1.00 42.38 101 GLU A C 1
ATOM 793 O O . GLU A 1 101 ? -9.497 -20.433 11.638 1.00 42.38 101 GLU A O 1
ATOM 798 N N . PRO A 1 102 ? -7.688 -21.581 12.344 1.00 48.94 102 PRO A N 1
ATOM 799 C CA . PRO A 1 102 ? -8.014 -22.741 11.543 1.00 48.94 102 PRO A CA 1
ATOM 800 C C . PRO A 1 102 ? -9.292 -23.332 12.133 1.00 48.94 102 PRO A C 1
ATOM 802 O O . PRO A 1 102 ? -9.285 -23.961 13.192 1.00 48.94 102 PRO A O 1
ATOM 805 N N . GLY A 1 103 ? -10.406 -23.053 11.461 1.00 50.94 103 GLY A N 1
ATOM 806 C CA . GLY A 1 103 ? -11.719 -23.526 11.839 1.00 50.94 103 GLY A CA 1
ATOM 807 C C . GLY A 1 103 ? -11.721 -25.041 12.009 1.00 50.94 103 GLY A C 1
ATOM 808 O O . GLY A 1 103 ? -11.388 -25.782 11.088 1.00 50.94 103 GLY A O 1
ATOM 809 N N . SER A 1 104 ? -12.170 -25.443 13.196 1.00 50.84 104 SER A N 1
ATOM 810 C CA . SER A 1 104 ? -12.887 -26.687 13.475 1.00 50.84 104 SER A CA 1
ATOM 811 C C . SER A 1 104 ? -12.079 -27.986 13.369 1.00 50.84 104 SER A C 1
ATOM 813 O O . SER A 1 104 ? -11.956 -28.601 12.312 1.00 50.84 104 SER A O 1
ATOM 815 N N . LEU A 1 105 ? -11.649 -28.480 14.537 1.00 49.88 105 LEU A N 1
ATOM 816 C CA . LEU A 1 105 ? -11.538 -29.922 14.777 1.00 49.88 105 LEU A CA 1
ATOM 817 C C . LEU A 1 105 ? -12.850 -30.599 14.328 1.00 49.88 105 LEU A C 1
ATOM 819 O O . LEU A 1 105 ? -13.911 -30.165 14.782 1.00 49.88 105 LEU A O 1
ATOM 823 N N . PRO A 1 106 ? -12.813 -31.614 13.447 1.00 63.22 106 PRO A N 1
ATOM 824 C CA . PRO A 1 106 ? -13.984 -32.446 13.216 1.00 63.22 106 PRO A CA 1
ATOM 825 C C . PRO A 1 106 ? -14.266 -33.285 14.474 1.00 63.22 106 PRO A C 1
ATOM 827 O O . PRO A 1 106 ? -13.319 -33.767 15.102 1.00 63.22 106 PRO A O 1
ATOM 830 N N . ASP A 1 107 ? -15.553 -33.404 14.825 1.00 56.44 107 ASP A N 1
ATOM 831 C CA . ASP A 1 107 ? -16.086 -34.282 15.886 1.00 56.44 107 ASP A CA 1
ATOM 832 C C . ASP A 1 107 ? -15.584 -35.736 15.784 1.00 56.44 107 ASP A C 1
ATOM 834 O O . ASP A 1 107 ? -15.498 -36.267 14.648 1.00 56.44 107 ASP A O 1
#

Foldseek 3Di:
DDDDDDDDVPVVVVLQVVLVVLLVVLVVLLVVLVVLVVVVVPDPDDDPVSVVVSVVSLVSSVVSLVVLVPDDDPDVVVVVSSVVSNVSSVVVVVVVDDPPPPDDDDD

Radius of gyration: 20.49 Å; chains: 1; bounding box: 37×48×72 Å

pLDDT: mean 82.74, std 17.21, range [42.38, 96.94]

Secondary structure (DSSP, 8-state):
-------SHHHHHHHHHHHHHHHHHHHHHHHHHHHHHHHHHT-S---HHHHHHHHHHHHHHHHHHHHHHT---SSHHHHHHHHHHHHHHHHHHHHH-----------

Sequence (107 aa):
MGSTVPSVNSAVNLRDYTSREILKDFHSSLMLIKEQSHQLSCSFAITATDIQKIFQCFEAARRLSTQVATLSFENPESENLKREYLNCLAILEAGLCFEEEPGSLPD

Organism: Gluconobacter japonicus (NCBI:txid376620)